Protein AF-A0A9X9QFB8-F1 (afdb_monomer)

InterPro domains:
  IPR008011 Complex 1 LYR protein domain [PF05347] (7-55)
  IPR033034 NADH dehydrogenase [ubiquinone] 1 beta subcomplex subunit 9 [PTHR12868] (4-55)
  IPR045292 NDUFB9, LYR domain [cd20263] (7-55)

Sequence (64 aa):
MSANYTVSSLYRRALKLSLDWAVHRHLWRGQAMYIRSLFEANKNVHDPRRQKAMITYQGLKTCH

Foldseek 3Di:
DDLVVVLVVVLVVVLVVLVVPDPDPVVSVVVNVVSVVVCVVCVPVPDPVVSVCVSVVVVVVPPD

Secondary structure (DSSP, 8-state):
--HHHHHHHHHHHHHHHHHHT-S-HHHHHHHHHHHHHHHHHHTT---HHHHHHHHHHHHHS---

Mean predicted aligned error: 6.79 Å

Structure (mmCIF, N/CA/C/O backbone):
data_AF-A0A9X9QFB8-F1
#
_entry.id   AF-A0A9X9QFB8-F1
#
loop_
_atom_site.group_PDB
_atom_site.id
_atom_site.type_symbol
_atom_site.label_atom_id
_atom_site.label_alt_id
_atom_site.label_comp_id
_atom_site.label_asym_id
_atom_site.label_entity_id
_atom_site.label_seq_id
_atom_site.pdbx_PDB_ins_code
_atom_site.Cartn_x
_atom_site.Cartn_y
_atom_site.Cartn_z
_atom_site.occupancy
_atom_site.B_iso_or_equiv
_atom_site.auth_seq_id
_atom_site.auth_comp_id
_atom_site.auth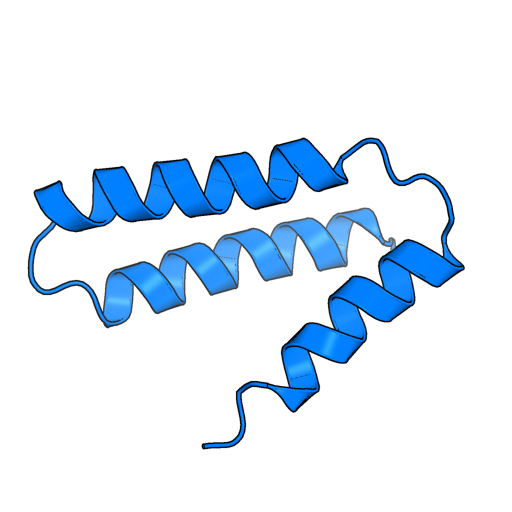_asym_id
_atom_site.auth_atom_id
_atom_site.pdbx_PDB_model_num
ATOM 1 N N . MET A 1 1 ? -4.042 5.288 17.357 1.00 47.19 1 MET A N 1
ATOM 2 C CA . MET A 1 1 ? -3.976 5.059 15.894 1.00 47.19 1 MET A CA 1
ATOM 3 C C . MET A 1 1 ? -5.240 4.351 15.432 1.00 47.19 1 MET A C 1
ATOM 5 O O . MET A 1 1 ? -5.493 3.250 15.899 1.00 47.19 1 MET A O 1
ATOM 9 N N 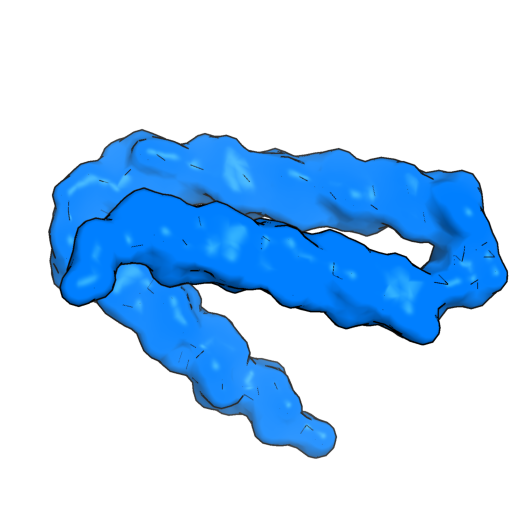. SER A 1 2 ? -6.024 4.959 14.540 1.00 56.09 2 SER A N 1
ATOM 10 C CA . SER A 1 2 ? -7.159 4.281 13.892 1.00 56.09 2 SER A CA 1
ATOM 11 C C . SER A 1 2 ? -6.659 3.169 12.958 1.00 56.09 2 SER A C 1
ATOM 13 O O . SER A 1 2 ? -5.674 3.368 12.244 1.00 56.09 2 SER A O 1
ATOM 15 N N . ALA A 1 3 ? -7.334 2.016 12.936 1.00 61.44 3 ALA A N 1
ATOM 16 C CA . ALA A 1 3 ? -6.994 0.873 12.078 1.00 61.44 3 ALA A CA 1
ATOM 17 C C . ALA A 1 3 ? -6.993 1.224 10.573 1.00 61.44 3 ALA A C 1
ATOM 19 O O . ALA A 1 3 ? -6.246 0.651 9.786 1.00 61.44 3 ALA 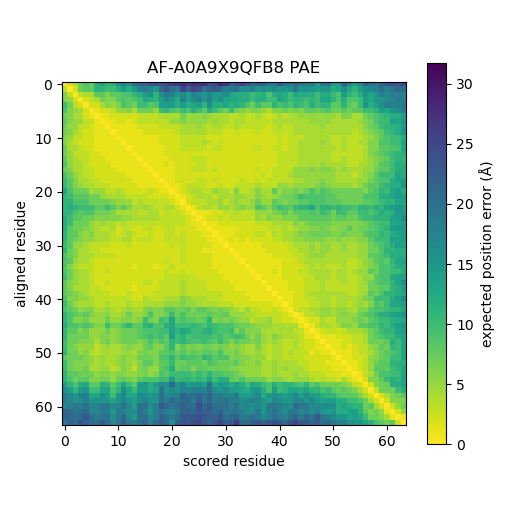A O 1
ATOM 20 N N . ASN A 1 4 ? -7.753 2.240 10.158 1.00 65.88 4 ASN A N 1
ATOM 21 C CA . ASN A 1 4 ? -7.781 2.683 8.760 1.00 65.88 4 ASN A CA 1
ATOM 22 C C . ASN A 1 4 ? -6.469 3.367 8.328 1.00 65.88 4 ASN A C 1
ATOM 24 O O . ASN A 1 4 ? -6.058 3.286 7.165 1.00 65.88 4 ASN A O 1
ATOM 28 N N . TYR A 1 5 ? -5.774 4.007 9.275 1.00 70.38 5 TYR A N 1
ATOM 29 C CA . TYR A 1 5 ? -4.479 4.640 9.025 1.00 70.38 5 TYR A CA 1
ATOM 30 C C . TYR A 1 5 ? -3.377 3.596 8.801 1.00 70.38 5 TYR A C 1
ATOM 32 O O . TYR A 1 5 ? -2.522 3.770 7.928 1.00 70.38 5 TYR A O 1
ATOM 40 N N . THR A 1 6 ? -3.416 2.481 9.540 1.00 79.88 6 THR A N 1
ATOM 41 C CA . THR A 1 6 ? -2.426 1.404 9.402 1.00 79.88 6 THR A CA 1
ATOM 42 C C . THR A 1 6 ? -2.577 0.674 8.068 1.00 79.88 6 THR A C 1
ATOM 44 O O . THR A 1 6 ? -1.571 0.463 7.392 1.00 79.88 6 THR A O 1
ATOM 47 N N . VAL A 1 7 ? -3.807 0.400 7.620 1.00 83.88 7 VAL A N 1
ATOM 48 C CA . VAL A 1 7 ? -4.078 -0.231 6.311 1.00 83.88 7 VAL A CA 1
ATOM 49 C C . VAL A 1 7 ? -3.652 0.668 5.144 1.00 83.88 7 VAL A C 1
ATOM 51 O O . VAL A 1 7 ? -2.983 0.208 4.220 1.00 83.88 7 VAL A O 1
ATOM 54 N N . SER A 1 8 ? -3.950 1.970 5.204 1.00 85.62 8 SER A N 1
ATOM 55 C CA . SER A 1 8 ? -3.565 2.924 4.147 1.00 85.62 8 SER A CA 1
ATOM 56 C C . SER A 1 8 ? -2.046 3.123 4.050 1.00 85.62 8 SER A C 1
ATOM 58 O O . SER A 1 8 ? -1.494 3.336 2.969 1.00 85.62 8 SER A O 1
ATOM 60 N N . SER A 1 9 ? -1.342 3.068 5.184 1.00 87.62 9 SER A N 1
ATOM 61 C CA . SER A 1 9 ? 0.124 3.081 5.218 1.00 87.62 9 SER A CA 1
ATOM 62 C C . SER A 1 9 ? 0.711 1.793 4.629 1.00 87.62 9 SER A C 1
ATOM 64 O O . SER A 1 9 ? 1.607 1.855 3.786 1.00 87.62 9 SER A O 1
ATOM 66 N N . LEU A 1 10 ? 0.154 0.635 5.000 1.00 87.44 10 LEU A N 1
ATOM 67 C CA . LEU A 1 10 ? 0.551 -0.675 4.482 1.00 87.44 10 LEU A CA 1
ATOM 68 C C . LEU A 1 10 ? 0.392 -0.749 2.955 1.00 87.44 10 LEU A C 1
ATOM 70 O O . LEU A 1 10 ? 1.333 -1.129 2.266 1.00 87.44 10 LEU A O 1
ATOM 74 N N . TYR A 1 11 ? -0.753 -0.308 2.423 1.00 91.19 11 TYR A N 1
ATOM 75 C CA . TYR A 1 11 ? -1.027 -0.293 0.982 1.00 91.19 11 TYR A CA 1
ATOM 76 C C . TYR A 1 11 ? 0.001 0.538 0.202 1.00 91.19 11 TYR A C 1
ATOM 78 O O . TYR A 1 11 ? 0.572 0.075 -0.786 1.00 91.19 11 TYR A O 1
ATOM 86 N N . ARG A 1 12 ? 0.312 1.749 0.686 1.00 90.38 12 ARG A N 1
ATOM 87 C CA . ARG A 1 12 ? 1.328 2.618 0.067 1.00 90.38 12 ARG A CA 1
ATOM 88 C C . ARG A 1 12 ? 2.723 1.994 0.106 1.00 90.38 12 ARG A C 1
ATOM 90 O O . ARG A 1 12 ? 3.437 2.051 -0.892 1.00 90.38 12 ARG A O 1
ATOM 97 N N . ARG A 1 13 ? 3.106 1.385 1.234 1.00 90.81 13 ARG A N 1
ATOM 98 C CA . ARG A 1 13 ? 4.403 0.704 1.379 1.00 90.81 13 ARG A CA 1
ATOM 99 C C . ARG A 1 13 ? 4.508 -0.515 0.466 1.00 90.81 13 ARG A C 1
ATOM 101 O O . ARG A 1 13 ? 5.541 -0.678 -0.167 1.00 90.81 13 ARG A O 1
ATOM 108 N N . ALA A 1 14 ? 3.448 -1.314 0.347 1.00 90.38 14 ALA A N 1
ATOM 109 C CA . ALA A 1 14 ? 3.406 -2.471 -0.547 1.00 90.38 14 ALA A CA 1
ATOM 110 C C . ALA A 1 14 ? 3.562 -2.061 -2.019 1.00 90.38 14 ALA A C 1
ATOM 112 O O . ALA A 1 14 ? 4.366 -2.648 -2.741 1.00 90.38 14 ALA A O 1
ATOM 113 N N . LEU A 1 15 ? 2.861 -1.006 -2.451 1.00 92.19 15 LEU A N 1
ATOM 114 C CA . LEU A 1 15 ? 3.013 -0.467 -3.803 1.00 92.19 15 LEU A CA 1
ATOM 115 C C . LEU A 1 15 ? 4.424 0.065 -4.056 1.00 92.19 15 LEU A C 1
ATOM 117 O O . LEU A 1 15 ? 4.987 -0.221 -5.111 1.00 92.19 15 LEU A O 1
ATOM 121 N N . LYS A 1 16 ? 5.004 0.803 -3.102 1.00 91.94 16 LYS A N 1
ATOM 122 C CA . LYS A 1 16 ? 6.367 1.326 -3.230 1.00 91.94 16 LYS A CA 1
ATOM 123 C C . LYS A 1 16 ? 7.395 0.198 -3.308 1.00 91.94 16 LYS A C 1
ATOM 125 O O . LYS A 1 16 ? 8.169 0.180 -4.249 1.00 91.94 16 LYS A O 1
ATOM 130 N N . LEU A 1 17 ? 7.320 -0.788 -2.415 1.00 91.38 17 LEU A N 1
ATOM 131 C CA . LEU A 1 17 ? 8.197 -1.956 -2.456 1.00 91.38 17 LEU A CA 1
ATOM 132 C C . LEU A 1 17 ? 8.071 -2.683 -3.800 1.00 91.38 17 LEU A C 1
ATOM 134 O O . LEU A 1 17 ? 9.068 -2.912 -4.466 1.00 91.38 17 LEU A O 1
ATOM 138 N N . SER A 1 18 ? 6.850 -2.972 -4.260 1.00 89.75 18 SER A N 1
ATOM 139 C CA . SER A 1 18 ? 6.659 -3.614 -5.570 1.00 89.75 18 SER A CA 1
ATOM 140 C C . SER A 1 18 ? 7.217 -2.790 -6.734 1.00 89.75 18 SER A C 1
ATOM 142 O O . SER A 1 18 ? 7.623 -3.357 -7.741 1.00 89.75 18 SER A O 1
ATOM 144 N N . LEU A 1 19 ? 7.237 -1.459 -6.608 1.00 91.25 19 LEU A N 1
ATOM 145 C CA . LEU A 1 19 ? 7.808 -0.564 -7.606 1.00 91.25 19 LEU A CA 1
ATOM 146 C C . LEU A 1 19 ? 9.335 -0.576 -7.567 1.00 91.25 19 LEU A C 1
ATOM 148 O O . LEU A 1 19 ? 9.950 -0.617 -8.625 1.00 91.25 19 LEU A O 1
ATOM 152 N N . ASP A 1 20 ? 9.920 -0.566 -6.372 1.00 89.38 20 ASP A N 1
ATOM 153 C CA . ASP A 1 20 ? 11.371 -0.560 -6.175 1.00 89.38 20 ASP A CA 1
ATOM 154 C C . ASP A 1 20 ? 12.025 -1.824 -6.770 1.00 89.38 20 ASP A C 1
ATOM 156 O O . ASP A 1 20 ? 13.135 -1.757 -7.289 1.00 89.38 20 ASP A O 1
ATOM 160 N N . TRP A 1 21 ? 11.317 -2.961 -6.769 1.00 91.00 21 TRP A N 1
ATOM 161 C CA . TRP A 1 21 ? 11.775 -4.220 -7.379 1.00 91.00 21 TRP A CA 1
ATOM 162 C C . TRP A 1 21 ? 11.335 -4.415 -8.841 1.00 91.00 21 TRP A C 1
ATOM 164 O O . TRP A 1 21 ? 11.721 -5.396 -9.479 1.00 91.00 21 TRP A O 1
ATOM 174 N N . ALA A 1 22 ? 10.513 -3.523 -9.398 1.00 88.62 22 ALA A N 1
ATOM 175 C CA . ALA A 1 22 ? 10.011 -3.683 -10.756 1.00 88.62 22 ALA A CA 1
ATOM 176 C C . ALA A 1 22 ? 11.017 -3.166 -11.792 1.00 88.62 22 ALA A C 1
ATOM 178 O O . ALA A 1 22 ? 11.257 -1.968 -11.906 1.00 88.62 22 ALA A O 1
ATOM 179 N N . VAL A 1 23 ? 11.515 -4.074 -12.636 1.00 87.81 23 VAL A N 1
ATOM 180 C CA . VAL A 1 23 ? 12.444 -3.749 -13.735 1.00 87.81 23 VAL A CA 1
ATOM 181 C C . VAL A 1 23 ? 11.794 -2.843 -14.791 1.00 87.81 23 VAL A C 1
ATOM 183 O O . VAL A 1 23 ? 12.444 -1.956 -15.341 1.00 87.81 23 VAL A O 1
ATOM 186 N N . HIS A 1 24 ? 10.492 -3.020 -15.063 1.00 89.12 24 HIS A N 1
ATOM 187 C CA . HIS A 1 24 ? 9.762 -2.198 -16.032 1.00 89.12 24 HIS A CA 1
ATOM 188 C C . HIS A 1 24 ? 8.383 -1.734 -15.549 1.00 89.12 24 HIS A C 1
ATOM 190 O O . HIS A 1 24 ? 7.612 -2.470 -14.926 1.00 89.12 24 HIS A O 1
ATOM 196 N N . ARG A 1 25 ? 8.012 -0.511 -15.955 1.00 87.44 25 ARG A N 1
ATOM 197 C CA . ARG A 1 25 ? 6.766 0.161 -15.549 1.00 87.44 25 ARG A CA 1
ATOM 198 C C . ARG A 1 25 ? 5.485 -0.526 -16.039 1.00 87.44 25 ARG A C 1
ATOM 200 O O . ARG A 1 25 ? 4.454 -0.422 -15.377 1.00 87.44 25 ARG A O 1
ATOM 207 N N . HIS A 1 26 ? 5.531 -1.208 -17.182 1.00 87.88 26 HIS A N 1
ATOM 208 C CA . HIS A 1 26 ? 4.372 -1.910 -17.744 1.00 87.88 26 HIS A CA 1
ATOM 209 C C . HIS A 1 26 ? 4.039 -3.184 -16.949 1.00 87.88 26 HIS A C 1
ATOM 211 O O . HIS A 1 26 ? 2.877 -3.395 -16.613 1.00 87.88 26 HIS A O 1
ATOM 217 N N . LEU A 1 27 ? 5.052 -3.963 -16.552 1.00 87.62 27 LEU A N 1
ATOM 218 C CA . LEU A 1 27 ? 4.896 -5.128 -15.669 1.00 87.62 27 LEU A CA 1
ATOM 219 C C . LEU A 1 27 ? 4.372 -4.720 -14.289 1.00 87.62 27 LEU A C 1
ATOM 221 O O . LEU A 1 27 ? 3.446 -5.340 -13.762 1.00 87.62 27 LEU A O 1
ATOM 22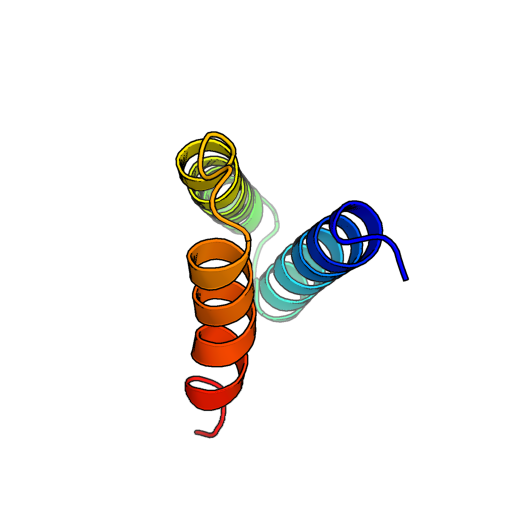5 N N . TRP A 1 28 ? 4.893 -3.616 -13.745 1.00 92.44 28 TRP A N 1
ATOM 226 C CA . TRP A 1 28 ? 4.428 -3.084 -12.466 1.00 92.44 28 TRP A CA 1
ATOM 227 C C . TRP A 1 28 ? 2.930 -2.767 -12.464 1.00 92.44 28 TRP A C 1
ATOM 229 O O . TRP A 1 28 ? 2.272 -2.967 -11.450 1.00 92.44 28 TRP A O 1
ATOM 239 N N . ARG A 1 29 ? 2.350 -2.314 -13.586 1.00 89.50 29 ARG A N 1
ATOM 240 C CA . ARG A 1 29 ? 0.900 -2.057 -13.650 1.00 89.50 29 ARG A CA 1
ATOM 241 C C . ARG A 1 29 ? 0.080 -3.319 -13.380 1.00 89.50 29 ARG A C 1
ATOM 243 O O . ARG A 1 29 ? -0.897 -3.241 -12.640 1.00 89.50 29 ARG A O 1
ATOM 250 N N . GLY A 1 30 ? 0.495 -4.469 -13.915 1.00 92.69 30 GLY A N 1
ATOM 251 C CA . GLY A 1 30 ? -0.145 -5.754 -13.621 1.00 92.69 30 GLY A CA 1
ATOM 252 C C . GLY A 1 30 ? -0.017 -6.131 -12.143 1.00 92.69 30 GLY A C 1
ATOM 253 O O . GLY A 1 30 ? -1.009 -6.465 -11.495 1.00 92.69 30 GLY A O 1
ATOM 254 N N . GLN A 1 31 ? 1.182 -5.976 -11.576 1.00 89.69 31 GLN A N 1
ATOM 255 C CA . GLN A 1 31 ? 1.420 -6.239 -10.153 1.00 89.69 31 GLN A CA 1
ATOM 256 C C . GLN A 1 31 ? 0.635 -5.296 -9.230 1.00 89.69 31 GLN A C 1
ATOM 258 O O . GLN A 1 31 ? 0.077 -5.737 -8.228 1.00 89.69 31 GLN A O 1
ATOM 263 N N . ALA A 1 32 ? 0.524 -4.015 -9.576 1.00 92.56 32 ALA A N 1
ATOM 264 C CA . ALA A 1 32 ? -0.238 -3.035 -8.812 1.00 92.56 32 ALA A CA 1
ATOM 265 C C . ALA A 1 32 ? -1.738 -3.372 -8.791 1.00 92.56 32 ALA A C 1
ATOM 267 O O . ALA A 1 32 ? -2.379 -3.260 -7.744 1.00 92.56 32 ALA A O 1
ATOM 268 N N . MET A 1 33 ? -2.295 -3.834 -9.917 1.00 93.06 33 MET A N 1
ATOM 269 C CA . MET A 1 33 ? -3.686 -4.300 -9.988 1.00 93.06 33 MET A CA 1
ATOM 270 C C . MET A 1 33 ? -3.908 -5.550 -9.133 1.00 93.06 33 MET A C 1
ATOM 272 O O . MET A 1 33 ? -4.909 -5.638 -8.421 1.00 93.06 33 MET A O 1
ATOM 276 N N . TYR A 1 34 ? -2.950 -6.478 -9.135 1.00 92.62 34 TYR A N 1
ATOM 277 C CA . TYR A 1 34 ? -2.989 -7.649 -8.265 1.00 92.62 34 TYR A CA 1
ATOM 278 C C . TYR A 1 34 ? -2.969 -7.256 -6.781 1.00 92.62 34 TYR A C 1
ATOM 280 O O . TYR A 1 34 ? -3.862 -7.655 -6.033 1.00 92.62 34 TYR A O 1
ATOM 288 N N . ILE A 1 35 ? -2.045 -6.385 -6.360 1.00 91.56 35 ILE A N 1
ATOM 289 C CA . ILE A 1 35 ? -1.993 -5.867 -4.982 1.00 91.56 35 ILE A CA 1
ATOM 290 C C . ILE A 1 35 ? -3.319 -5.195 -4.607 1.00 91.56 35 ILE A C 1
ATOM 292 O O . ILE A 1 35 ? -3.852 -5.455 -3.531 1.00 91.56 35 ILE A O 1
ATOM 296 N N . ARG A 1 36 ? -3.908 -4.388 -5.498 1.00 92.38 36 ARG A N 1
ATOM 297 C CA . ARG A 1 36 ? -5.222 -3.774 -5.262 1.00 92.38 36 ARG A CA 1
ATOM 298 C C . ARG A 1 36 ? -6.318 -4.819 -5.036 1.00 92.38 36 ARG A C 1
ATOM 300 O O . ARG A 1 36 ? -7.089 -4.674 -4.091 1.00 92.38 36 ARG A O 1
ATOM 307 N N . SER A 1 37 ? -6.377 -5.869 -5.860 1.00 93.00 37 SER A N 1
ATOM 308 C CA . SER A 1 37 ? -7.382 -6.933 -5.708 1.00 93.00 37 SER A CA 1
ATOM 309 C C . SER A 1 37 ? -7.278 -7.655 -4.363 1.00 93.00 37 SER A C 1
ATOM 311 O O . SER A 1 37 ? -8.302 -7.944 -3.750 1.00 93.00 37 SER A O 1
ATOM 313 N N . LEU A 1 38 ? -6.059 -7.860 -3.850 1.00 89.25 38 LEU A N 1
ATOM 314 C CA . LEU A 1 38 ? -5.839 -8.469 -2.538 1.00 89.25 38 LEU A CA 1
ATOM 315 C C . LEU A 1 38 ? -6.406 -7.599 -1.409 1.00 89.25 38 LEU A C 1
ATOM 317 O O . LEU A 1 38 ? -7.022 -8.121 -0.483 1.00 89.25 38 LEU A O 1
ATOM 321 N N . PHE A 1 39 ? -6.235 -6.277 -1.482 1.00 89.94 39 PHE A N 1
ATOM 322 C CA . PHE A 1 39 ? -6.804 -5.364 -0.488 1.00 89.94 39 PHE A CA 1
ATOM 323 C C . PHE A 1 39 ? -8.332 -5.280 -0.590 1.00 89.94 39 PHE A C 1
ATOM 325 O O . PHE A 1 39 ? -9.005 -5.325 0.438 1.00 89.94 39 PHE A O 1
ATOM 332 N N . GLU A 1 40 ? -8.893 -5.222 -1.802 1.00 89.44 40 GLU A N 1
ATOM 333 C CA . GLU A 1 40 ? -10.351 -5.213 -1.996 1.00 89.44 40 GLU A CA 1
ATOM 334 C C . GLU A 1 40 ? -11.005 -6.516 -1.511 1.00 89.44 40 GLU A C 1
ATOM 336 O O . GLU A 1 40 ? -12.019 -6.463 -0.818 1.00 89.44 40 GLU A O 1
ATOM 341 N N . ALA A 1 41 ? -10.392 -7.680 -1.760 1.00 89.75 41 ALA A N 1
ATOM 342 C CA . ALA A 1 41 ? -10.893 -8.967 -1.268 1.00 89.75 41 ALA A CA 1
ATOM 343 C C . ALA A 1 41 ? -10.995 -9.027 0.270 1.00 89.75 41 ALA A C 1
ATOM 345 O O . ALA A 1 41 ? -11.863 -9.708 0.812 1.00 89.75 41 ALA A O 1
ATOM 346 N N . ASN A 1 42 ? -10.140 -8.285 0.982 1.00 85.94 42 ASN A N 1
ATOM 347 C CA . ASN A 1 42 ? -10.107 -8.248 2.447 1.00 85.94 42 ASN A CA 1
ATOM 348 C C . ASN A 1 42 ? -10.877 -7.059 3.053 1.00 85.94 42 ASN A C 1
ATOM 350 O O . ASN A 1 42 ? -10.984 -6.956 4.275 1.00 85.94 42 ASN A O 1
ATOM 354 N N . LYS A 1 43 ? -11.466 -6.183 2.231 1.00 83.81 43 LYS A N 1
ATOM 355 C CA . LYS A 1 43 ? -12.189 -4.980 2.677 1.00 83.81 43 LYS A CA 1
ATOM 356 C C . LYS A 1 43 ? -13.410 -5.286 3.546 1.00 83.81 43 LYS A C 1
ATOM 358 O O . LYS A 1 43 ? -13.737 -4.515 4.443 1.00 83.81 43 LYS A O 1
ATOM 363 N N . ASN A 1 44 ? -14.065 -6.421 3.304 1.00 84.88 44 ASN A N 1
ATOM 364 C CA . ASN A 1 44 ? -15.274 -6.823 4.028 1.00 84.88 44 ASN A CA 1
ATOM 365 C C . ASN A 1 44 ? -14.983 -7.480 5.388 1.00 84.88 44 ASN A C 1
ATOM 367 O O . ASN A 1 44 ? -15.913 -7.788 6.135 1.00 84.88 44 ASN A O 1
ATOM 371 N N . VAL A 1 45 ? -13.711 -7.689 5.742 1.00 83.44 45 VAL A N 1
ATOM 372 C CA . VAL A 1 45 ? -13.321 -8.276 7.027 1.00 83.44 45 VAL A CA 1
ATOM 373 C C . VAL A 1 45 ? -13.502 -7.228 8.122 1.00 83.44 45 VAL A C 1
ATOM 375 O O . VAL A 1 45 ? -12.638 -6.383 8.327 1.00 83.44 45 VAL A O 1
ATOM 378 N N . HIS A 1 46 ? -14.628 -7.287 8.831 1.00 79.81 46 HIS A N 1
ATOM 379 C CA . HIS A 1 46 ? -14.953 -6.365 9.928 1.00 79.81 46 HIS A CA 1
ATOM 380 C C . HIS A 1 46 ? -14.501 -6.864 11.305 1.00 79.81 46 HIS A C 1
ATOM 382 O O . HIS A 1 46 ? -14.523 -6.100 12.264 1.00 79.81 46 HIS A O 1
ATOM 388 N N . ASP A 1 47 ? -14.079 -8.127 11.414 1.00 85.69 47 ASP A N 1
ATOM 389 C CA . ASP A 1 47 ? -13.584 -8.693 12.670 1.00 85.69 47 ASP A CA 1
ATOM 390 C C . ASP A 1 47 ? -12.195 -8.109 13.013 1.00 85.69 47 ASP A C 1
ATOM 392 O O . ASP A 1 47 ? -11.215 -8.405 12.312 1.00 85.69 47 ASP A O 1
ATOM 396 N N . PRO A 1 48 ? -12.064 -7.329 14.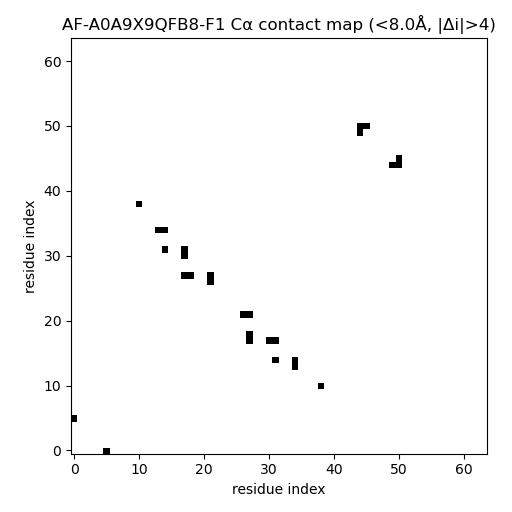106 1.00 81.19 48 PRO A N 1
ATOM 397 C CA . PRO A 1 48 ? -10.804 -6.693 14.484 1.00 81.19 48 PRO A CA 1
ATOM 398 C C . PRO A 1 48 ? -9.680 -7.692 14.788 1.00 81.19 48 PRO A C 1
ATOM 400 O O . PRO A 1 48 ? -8.503 -7.387 14.579 1.00 81.19 48 PRO A O 1
ATOM 403 N N . ARG A 1 49 ? -10.008 -8.903 15.268 1.00 83.00 49 ARG A N 1
ATOM 404 C CA . ARG A 1 49 ? -9.008 -9.946 15.549 1.00 83.00 49 ARG A CA 1
ATOM 405 C C . ARG A 1 49 ? -8.421 -10.491 14.256 1.00 83.00 49 ARG A C 1
ATOM 407 O O . ARG A 1 49 ? -7.204 -10.642 14.157 1.00 83.00 49 ARG A O 1
ATOM 414 N N . ARG A 1 50 ? -9.272 -10.723 13.251 1.00 82.38 50 ARG A N 1
ATOM 415 C CA . ARG A 1 50 ? -8.841 -11.164 11.916 1.00 82.38 50 ARG A CA 1
ATOM 416 C C . ARG A 1 50 ? -8.021 -10.090 11.207 1.00 82.38 50 ARG A C 1
ATOM 418 O O . ARG A 1 50 ? -6.977 -10.413 10.651 1.00 82.38 50 ARG A O 1
ATOM 425 N N . GLN A 1 51 ? -8.420 -8.821 11.298 1.00 82.69 51 GLN A N 1
ATOM 426 C CA . GLN A 1 51 ? -7.637 -7.706 10.751 1.00 82.69 51 GLN A CA 1
ATOM 427 C C . GLN A 1 51 ? -6.238 -7.628 11.377 1.00 82.69 51 GLN A C 1
ATOM 429 O O . GLN A 1 51 ? -5.238 -7.531 10.664 1.00 82.69 51 GLN A O 1
ATOM 434 N N . LYS A 1 52 ? -6.148 -7.718 12.712 1.00 81.50 52 LYS A N 1
ATOM 435 C CA . LYS A 1 52 ? -4.863 -7.698 13.424 1.00 81.50 52 LYS A CA 1
ATOM 436 C C . LYS A 1 52 ? -3.984 -8.877 13.016 1.00 81.50 52 LYS A C 1
ATOM 438 O O . LYS A 1 52 ? -2.815 -8.675 12.712 1.00 81.50 52 LYS A O 1
ATOM 443 N N . ALA A 1 53 ? -4.561 -10.075 12.943 1.00 82.94 53 ALA A N 1
ATOM 444 C CA . ALA A 1 53 ? -3.873 -11.262 12.459 1.00 82.94 53 ALA A CA 1
ATOM 445 C C . ALA A 1 53 ? -3.281 -11.036 11.057 1.00 82.94 53 ALA A C 1
ATOM 447 O O . ALA A 1 53 ? -2.086 -11.228 10.875 1.00 82.94 53 ALA A O 1
ATOM 448 N N . MET A 1 54 ? -4.064 -10.557 10.087 1.00 80.19 54 MET A N 1
ATOM 449 C CA . MET A 1 54 ? -3.592 -10.332 8.709 1.00 80.19 54 MET A CA 1
ATOM 450 C C . MET A 1 54 ? -2.418 -9.346 8.630 1.00 80.19 54 MET A C 1
ATOM 452 O O . MET A 1 54 ? -1.454 -9.592 7.905 1.00 80.19 54 MET A O 1
ATOM 456 N N . ILE A 1 55 ? -2.469 -8.264 9.411 1.00 79.25 55 ILE A N 1
ATOM 457 C CA . ILE A 1 55 ? -1.392 -7.267 9.473 1.00 79.25 55 ILE A CA 1
ATOM 458 C C . ILE A 1 55 ? -0.141 -7.857 10.146 1.00 79.25 55 ILE A C 1
ATOM 460 O O . ILE A 1 55 ? 0.974 -7.627 9.683 1.00 79.25 55 ILE A O 1
ATOM 464 N N . THR A 1 56 ? -0.302 -8.637 11.219 1.00 77.38 56 THR A N 1
ATOM 465 C CA . THR A 1 56 ? 0.819 -9.24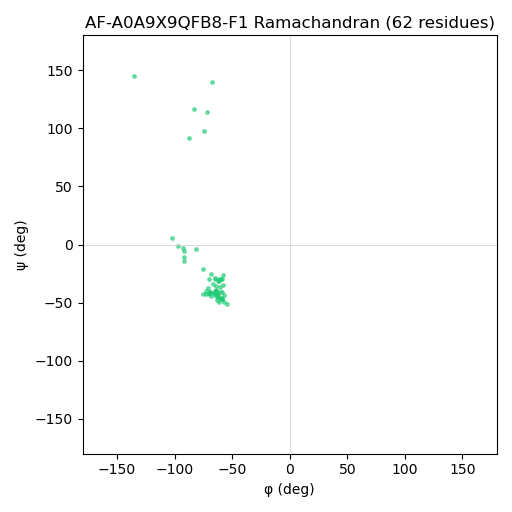7 11.952 1.00 77.38 56 THR A CA 1
ATOM 466 C C . THR A 1 56 ? 1.467 -10.402 11.179 1.00 77.38 56 THR A C 1
ATOM 468 O O . THR A 1 56 ? 2.692 -10.489 11.140 1.00 77.38 56 THR A O 1
ATOM 471 N N . TYR A 1 57 ? 0.685 -11.255 10.510 1.00 66.62 57 TYR A N 1
ATOM 472 C CA . TYR A 1 57 ? 1.206 -12.389 9.738 1.00 66.62 57 TYR A CA 1
ATOM 473 C C . TYR A 1 57 ? 2.049 -11.955 8.531 1.00 66.62 57 TYR A C 1
ATOM 475 O O . TYR A 1 57 ? 2.980 -12.670 8.164 1.00 66.62 57 TYR A O 1
ATOM 483 N N . GLN A 1 58 ? 1.791 -10.785 7.932 1.00 60.03 58 GLN A N 1
ATOM 484 C CA . GLN A 1 58 ? 2.655 -10.256 6.869 1.00 60.03 58 GLN A CA 1
ATOM 485 C C . GLN A 1 58 ? 4.043 -9.825 7.369 1.00 60.03 58 GLN A C 1
ATOM 487 O O . GLN A 1 58 ? 4.989 -9.878 6.590 1.00 60.03 58 GLN A O 1
ATOM 492 N N . GLY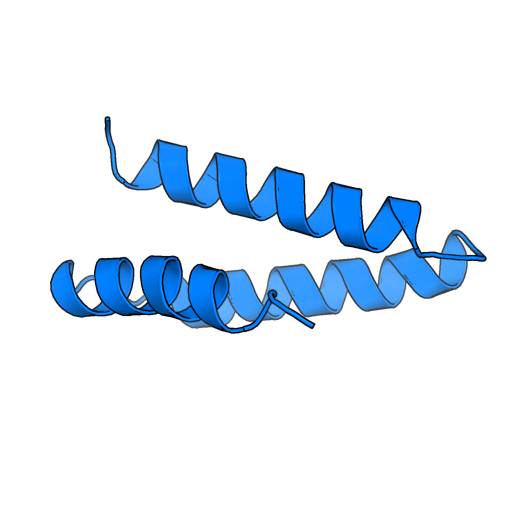 A 1 59 ? 4.200 -9.463 8.648 1.00 51.78 59 GLY A N 1
ATOM 493 C CA . GLY A 1 59 ? 5.496 -9.060 9.214 1.00 51.78 59 GLY A CA 1
ATOM 494 C C . GLY A 1 59 ? 6.469 -10.216 9.475 1.00 51.78 59 GLY A C 1
ATOM 495 O O . GLY A 1 59 ? 7.671 -9.992 9.545 1.00 51.78 59 GLY A O 1
ATOM 496 N N . LEU A 1 60 ? 5.970 -11.451 9.590 1.00 47.56 60 LEU A N 1
ATOM 497 C CA . LEU A 1 60 ? 6.787 -12.649 9.838 1.00 47.56 60 LEU A CA 1
ATOM 498 C C . LEU A 1 60 ? 7.235 -13.364 8.554 1.00 47.56 60 LEU A C 1
ATOM 500 O O . LEU A 1 60 ? 8.126 -14.202 8.611 1.00 47.56 60 LEU A O 1
ATOM 504 N N . LYS A 1 61 ? 6.643 -13.042 7.395 1.00 47.41 61 LYS A N 1
ATOM 505 C CA . LYS A 1 61 ? 6.993 -13.664 6.103 1.00 47.41 61 LYS A CA 1
ATOM 506 C C . LYS A 1 61 ? 8.063 -12.909 5.302 1.0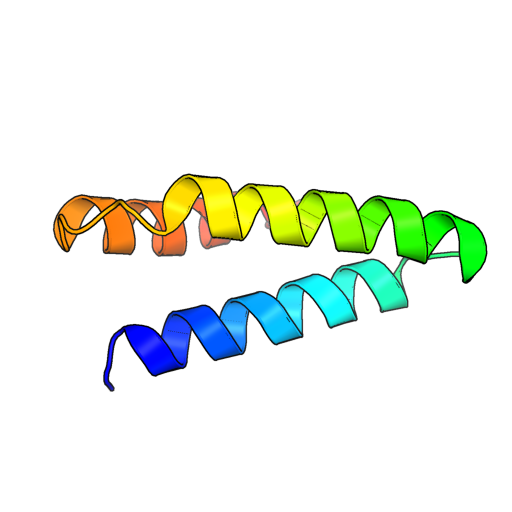0 47.41 61 LYS A C 1
ATOM 508 O O . LYS A 1 61 ? 8.444 -13.384 4.241 1.00 47.41 61 LYS A O 1
ATOM 513 N N . THR A 1 62 ? 8.536 -11.754 5.776 1.00 49.50 62 THR A N 1
ATOM 514 C CA . THR A 1 62 ? 9.540 -10.928 5.073 1.00 49.50 62 THR A CA 1
ATOM 515 C C . THR A 1 62 ? 10.957 -11.045 5.638 1.00 49.50 62 THR A C 1
ATOM 517 O O . THR A 1 62 ? 11.836 -10.318 5.191 1.00 49.50 62 THR A O 1
ATOM 520 N N . CYS A 1 63 ? 11.193 -11.931 6.608 1.00 39.66 63 CYS A N 1
ATOM 521 C CA . CYS A 1 63 ? 12.545 -12.302 7.019 1.00 39.66 63 CYS A CA 1
ATOM 522 C C . CYS A 1 63 ? 13.011 -13.452 6.122 1.00 39.66 63 CYS A C 1
ATOM 524 O O . CYS A 1 63 ? 12.712 -14.611 6.409 1.00 39.66 63 CYS A O 1
ATOM 526 N N . HIS A 1 64 ? 13.676 -13.120 5.021 1.00 40.06 64 HIS A N 1
ATOM 527 C CA . HIS A 1 64 ? 14.444 -14.064 4.220 1.00 40.06 64 HIS A CA 1
ATOM 528 C C . HIS A 1 64 ? 15.789 -13.442 3.872 1.00 40.06 64 HIS A C 1
ATOM 530 O O . HIS A 1 64 ? 15.806 -12.211 3.636 1.00 40.06 64 HIS A O 1
#

Nearest PDB structures (foldseek):
  7zmh-assembly1_R  TM=8.971E-01  e=2.992E-04  Thermochaetoides thermophila DSM 1495
  7ard-assembly1_n  TM=9.555E-01  e=1.871E-01  Polytomella sp. Pringsheim 198.80
  7zdh-assembly1_t  TM=9.383E-01  e=2.626E-01  Ovis aries
  6uxe-assembly1_B  TM=7.745E-01  e=3.444E-01  Homo sapiens
  8pk8-assembly1_B  TM=7.803E-01  e=1.529E+00  Homo sapiens

pLDDT: mean 80.75, std 14.64, range [39.66, 93.06]

Solvent-accessible surface area (backbone atoms only — not comparable to full-atom values): 3908 Å² total; per-residue (Å²): 135,62,72,69,58,55,53,57,50,48,54,54,50,52,53,50,53,53,50,77,72,39,92,45,76,72,62,36,52,57,53,51,52,51,55,48,51,58,54,58,73,52,63,80,62,77,52,67,68,59,51,50,47,58,62,54,57,58,67,69,72,70,80,123

Radius of gyra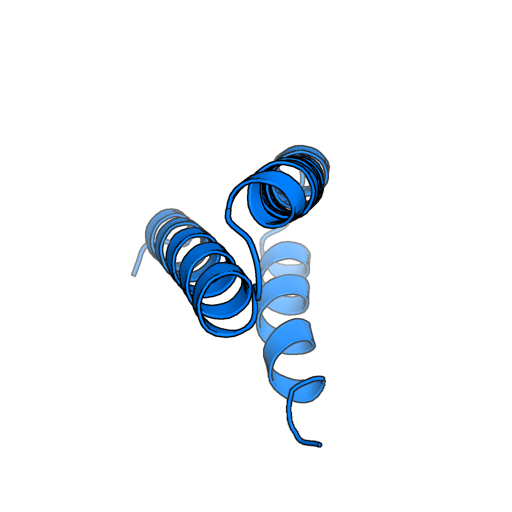tion: 12.95 Å; Cα contacts (8 Å, |Δi|>4): 14; chains: 1; bounding box: 30×19×34 Å

Organism: NCBI:txid62690